Protein AF-A0AAI9VAZ1-F1 (afdb_monomer_lite)

Structure (mmCIF, N/CA/C/O backbone):
data_AF-A0AAI9VAZ1-F1
#
_entry.id   AF-A0AAI9VAZ1-F1
#
loop_
_atom_site.group_PDB
_atom_site.id
_atom_site.type_symbol
_atom_site.label_atom_id
_atom_site.label_alt_id
_atom_site.label_comp_id
_atom_site.label_asym_id
_atom_site.label_entity_id
_atom_site.label_seq_id
_atom_site.pdbx_PDB_ins_code
_atom_site.Cartn_x
_atom_site.Cartn_y
_atom_site.Cartn_z
_atom_site.occupancy
_atom_site.B_iso_or_equiv
_atom_site.auth_seq_id
_atom_site.auth_comp_id
_atom_site.auth_asym_id
_atom_site.auth_atom_id
_atom_site.pdbx_PDB_model_num
ATOM 1 N N . MET A 1 1 ? -7.631 20.452 -28.088 1.00 29.83 1 MET A N 1
ATOM 2 C CA . MET A 1 1 ? -8.205 21.167 -26.929 1.00 29.83 1 MET A CA 1
ATOM 3 C C . MET A 1 1 ? -7.207 21.024 -25.789 1.00 29.83 1 MET A C 1
ATOM 5 O O . MET A 1 1 ? -7.001 19.917 -25.316 1.00 29.83 1 MET A O 1
ATOM 9 N N . MET A 1 2 ? -6.474 22.091 -25.485 1.00 20.17 2 MET A N 1
ATOM 10 C CA . MET A 1 2 ? -5.343 22.120 -24.553 1.00 20.17 2 MET A CA 1
ATOM 11 C C . MET A 1 2 ? -5.849 22.719 -23.237 1.00 20.17 2 MET A C 1
ATOM 13 O O . MET A 1 2 ? -6.423 23.806 -23.269 1.00 20.17 2 MET A O 1
ATOM 17 N N . TYR A 1 3 ? -5.710 22.014 -22.112 1.00 28.12 3 TYR A N 1
ATOM 18 C CA . TYR A 1 3 ? -6.121 22.556 -20.816 1.00 28.12 3 TYR A CA 1
ATOM 19 C C . TYR A 1 3 ? -5.028 23.478 -20.275 1.00 28.12 3 TYR A C 1
ATOM 21 O O . TYR A 1 3 ? -3.887 23.066 -20.075 1.00 28.12 3 TYR A O 1
ATOM 29 N N . VAL A 1 4 ? -5.408 24.739 -20.086 1.00 32.09 4 VAL A N 1
ATOM 30 C CA . VAL A 1 4 ? -4.628 25.795 -19.442 1.00 32.09 4 VAL A CA 1
ATOM 31 C C . VAL A 1 4 ? -4.627 25.535 -17.935 1.00 32.09 4 VAL A C 1
ATOM 33 O O . VAL A 1 4 ? -5.690 25.426 -17.328 1.00 32.09 4 VAL A O 1
ATOM 36 N N . LEU A 1 5 ? -3.439 25.431 -17.337 1.00 37.50 5 LEU A N 1
ATOM 37 C CA . LEU A 1 5 ? -3.259 25.448 -15.887 1.00 37.50 5 LEU A CA 1
ATOM 38 C C . LEU A 1 5 ? -3.060 26.904 -15.451 1.00 37.50 5 LEU A C 1
ATOM 40 O O . LEU A 1 5 ? -2.064 27.526 -15.818 1.00 37.50 5 LEU A O 1
ATOM 44 N N . GLU A 1 6 ? -4.002 27.458 -14.687 1.00 34.88 6 GLU A N 1
ATOM 45 C CA . GLU A 1 6 ? -3.785 28.737 -14.005 1.00 34.88 6 GLU A CA 1
ATOM 46 C C . GLU A 1 6 ? -2.785 28.577 -12.840 1.00 34.88 6 GLU A C 1
ATOM 48 O O . GLU A 1 6 ? -2.770 27.541 -12.164 1.00 34.88 6 GLU A O 1
ATOM 53 N N . PRO A 1 7 ? -1.926 29.581 -12.580 1.00 52.41 7 PRO A N 1
ATOM 54 C CA . PRO A 1 7 ? -0.730 29.394 -11.774 1.00 52.41 7 PRO A CA 1
ATOM 55 C C . PRO A 1 7 ? -1.005 29.556 -10.273 1.00 52.41 7 PRO A C 1
ATOM 57 O O . PRO A 1 7 ? -1.247 30.652 -9.775 1.00 52.41 7 PRO A O 1
ATOM 60 N N . LYS A 1 8 ? -0.822 28.473 -9.512 1.00 41.41 8 LYS A N 1
ATOM 61 C CA . LYS A 1 8 ? -0.380 28.525 -8.103 1.00 41.41 8 LYS A CA 1
ATOM 62 C C . LYS A 1 8 ? 1.067 28.017 -8.041 1.00 41.41 8 LYS A C 1
ATOM 64 O O . LYS A 1 8 ? 1.357 26.916 -7.585 1.00 41.41 8 LYS A O 1
ATOM 69 N N . GLY A 1 9 ? 1.958 28.795 -8.657 1.00 50.06 9 GLY A N 1
ATOM 70 C CA . GLY A 1 9 ? 3.155 28.310 -9.354 1.00 50.06 9 GLY A CA 1
ATOM 71 C C . GLY A 1 9 ? 4.476 28.212 -8.585 1.00 50.06 9 GLY A C 1
ATOM 72 O O . GLY A 1 9 ? 5.500 28.513 -9.183 1.00 50.06 9 GLY A O 1
ATOM 73 N N . VAL A 1 10 ? 4.509 27.793 -7.314 1.00 48.16 10 VAL A N 1
ATOM 74 C CA . VAL A 1 10 ? 5.812 27.525 -6.645 1.00 48.16 10 VAL A CA 1
ATOM 75 C C . VAL A 1 10 ? 5.846 26.197 -5.883 1.00 48.16 10 VAL A C 1
ATOM 77 O O . VAL A 1 10 ? 6.851 25.489 -5.918 1.00 48.16 10 VAL A O 1
ATOM 80 N N . GLU A 1 11 ? 4.750 25.802 -5.232 1.00 49.47 11 GLU A N 1
ATOM 81 C CA . GLU A 1 11 ? 4.715 24.558 -4.446 1.00 49.47 11 GLU A CA 1
ATOM 82 C C . GLU A 1 11 ? 4.490 23.310 -5.319 1.00 49.47 11 GLU A C 1
ATOM 84 O O . GLU A 1 11 ? 5.171 22.294 -5.155 1.00 49.47 11 GLU A O 1
ATOM 89 N N . TYR A 1 12 ? 3.593 23.409 -6.308 1.00 52.88 12 TYR A N 1
ATOM 90 C CA . TYR A 1 12 ? 3.272 22.307 -7.224 1.00 52.88 12 TYR A CA 1
ATOM 91 C C . TYR A 1 12 ? 4.452 21.925 -8.122 1.00 52.88 12 TYR A C 1
ATOM 93 O O . TYR A 1 12 ? 4.713 20.739 -8.316 1.00 52.88 12 TYR A O 1
ATOM 101 N N . SER A 1 13 ? 5.232 22.908 -8.584 1.00 60.06 13 SER A N 1
ATOM 102 C CA . SER A 1 13 ? 6.402 22.656 -9.432 1.00 60.06 13 SER A CA 1
ATOM 103 C C . SER A 1 13 ? 7.477 21.836 -8.716 1.00 60.06 13 SER A C 1
ATOM 105 O O . SER A 1 13 ? 8.134 21.011 -9.342 1.00 60.06 13 SER A O 1
ATOM 107 N N . ASN A 1 14 ? 7.643 22.013 -7.401 1.00 68.69 14 ASN A N 1
ATOM 108 C CA . ASN A 1 14 ? 8.638 21.266 -6.629 1.00 68.69 14 ASN A CA 1
ATOM 109 C C . ASN A 1 14 ? 8.174 19.822 -6.360 1.00 68.69 14 ASN A C 1
ATOM 111 O O . ASN A 1 14 ? 8.954 18.880 -6.484 1.00 68.69 14 ASN A O 1
ATOM 115 N N . LEU A 1 15 ? 6.886 19.613 -6.058 1.00 71.88 15 LEU A N 1
ATOM 116 C CA . LEU A 1 15 ? 6.334 18.266 -5.880 1.00 71.88 15 LEU A CA 1
ATOM 117 C C . LEU A 1 15 ? 6.385 17.453 -7.181 1.00 71.88 15 LEU A C 1
ATOM 119 O O . LEU A 1 15 ? 6.823 16.304 -7.160 1.00 71.88 15 LEU A O 1
ATOM 123 N N . GLU A 1 16 ? 6.001 18.050 -8.309 1.00 75.44 16 GLU A N 1
ATOM 124 C CA . GLU A 1 16 ? 6.089 17.410 -9.624 1.00 75.44 16 GLU A CA 1
ATOM 125 C C . GLU A 1 16 ? 7.531 17.050 -9.979 1.00 75.44 16 GLU A C 1
ATOM 127 O O . GLU A 1 16 ? 7.797 15.915 -10.370 1.00 75.44 16 GLU A O 1
ATOM 132 N N . GLN A 1 17 ? 8.482 17.965 -9.763 1.00 80.88 17 GLN A N 1
ATOM 133 C CA . GLN A 1 17 ? 9.906 17.691 -9.970 1.00 80.88 17 GLN A CA 1
ATOM 134 C C . GLN A 1 17 ? 10.415 16.556 -9.075 1.00 80.88 17 GLN A C 1
ATOM 136 O O . GLN A 1 17 ? 11.189 15.714 -9.532 1.00 80.88 17 GLN A O 1
ATOM 141 N N . ARG A 1 18 ? 9.969 16.481 -7.814 1.00 82.81 18 ARG A N 1
ATOM 142 C CA . ARG A 1 18 ? 10.338 15.390 -6.897 1.00 82.81 18 ARG A CA 1
ATOM 143 C C . ARG A 1 18 ? 9.749 14.053 -7.332 1.00 82.81 18 ARG A C 1
ATOM 145 O O . ARG A 1 18 ? 10.482 13.068 -7.369 1.00 82.81 18 ARG A O 1
ATOM 152 N N . ILE A 1 19 ? 8.465 14.012 -7.690 1.00 83.56 19 ILE A N 1
ATOM 153 C CA . ILE A 1 19 ? 7.809 12.797 -8.198 1.00 83.56 19 ILE A CA 1
ATOM 154 C C . ILE A 1 19 ? 8.494 12.336 -9.483 1.00 83.56 19 ILE A C 1
ATOM 156 O O . ILE A 1 19 ? 8.850 11.165 -9.596 1.00 83.56 19 ILE A O 1
ATOM 160 N N . GLN A 1 20 ? 8.747 13.254 -10.419 1.00 84.12 20 GLN A N 1
ATOM 161 C CA . GLN A 1 20 ? 9.487 12.950 -11.638 1.00 84.12 20 GLN A CA 1
ATOM 162 C C . GLN A 1 20 ? 10.883 12.421 -11.321 1.00 84.12 20 GLN A C 1
ATOM 164 O O . GLN A 1 20 ? 11.270 11.412 -11.889 1.00 84.12 20 GLN A O 1
ATOM 169 N N . SER A 1 21 ? 11.623 13.038 -10.400 1.00 86.62 21 SER A N 1
ATOM 170 C CA . SER A 1 21 ? 12.965 12.580 -10.018 1.00 86.62 21 SER A CA 1
ATOM 171 C C . SER A 1 21 ? 12.957 11.152 -9.459 1.00 86.62 21 SER A C 1
ATOM 173 O O . SER A 1 21 ? 13.784 10.335 -9.857 1.00 86.62 21 SER A O 1
ATOM 175 N N . ILE A 1 22 ? 11.979 10.822 -8.606 1.00 86.62 22 ILE A N 1
ATOM 176 C CA . ILE A 1 22 ? 11.818 9.476 -8.036 1.00 86.62 22 ILE A CA 1
ATOM 177 C C . ILE A 1 22 ? 11.432 8.462 -9.115 1.00 86.62 22 ILE A C 1
ATOM 179 O O . ILE A 1 22 ? 11.986 7.369 -9.152 1.00 86.62 22 ILE A O 1
ATOM 183 N N . LEU A 1 23 ? 10.477 8.801 -9.984 1.00 88.62 23 LEU A N 1
ATOM 184 C CA . LEU A 1 23 ? 9.933 7.857 -10.960 1.00 88.62 23 LEU A CA 1
ATOM 185 C C . LEU A 1 23 ? 10.786 7.735 -12.224 1.00 88.62 23 LEU A C 1
ATOM 187 O O . LEU A 1 23 ? 10.723 6.709 -12.895 1.00 88.62 23 LEU A O 1
ATOM 191 N N . ARG A 1 24 ? 11.605 8.741 -12.548 1.00 89.62 24 ARG A N 1
ATOM 192 C CA . ARG A 1 24 ? 12.378 8.799 -13.794 1.00 89.62 24 ARG A CA 1
ATOM 193 C C . ARG A 1 24 ? 13.164 7.519 -14.080 1.00 89.62 24 ARG A C 1
ATOM 195 O O . ARG A 1 24 ? 13.008 7.046 -15.198 1.00 89.62 24 ARG A O 1
ATOM 202 N N . PRO A 1 25 ? 13.928 6.916 -13.146 1.00 88.56 25 PRO A N 1
ATOM 203 C CA . PRO A 1 25 ? 14.665 5.679 -13.424 1.00 88.56 25 PRO A CA 1
ATOM 204 C C . PRO A 1 25 ? 13.773 4.537 -13.932 1.00 88.56 25 PRO A C 1
ATOM 206 O O . PRO A 1 25 ? 14.166 3.805 -14.834 1.00 88.56 25 PRO A O 1
ATOM 209 N N . TYR A 1 26 ? 12.550 4.442 -13.408 1.00 89.50 26 TYR A N 1
ATOM 210 C CA . TYR A 1 26 ? 11.564 3.428 -13.778 1.00 89.50 26 TYR A CA 1
ATOM 211 C C . TYR A 1 26 ? 10.842 3.762 -15.094 1.00 89.50 26 TYR A C 1
ATOM 213 O O . TYR A 1 26 ? 10.324 2.880 -15.765 1.00 89.50 26 TYR A O 1
ATOM 221 N N . LEU A 1 27 ? 10.776 5.033 -15.493 1.00 87.44 27 LEU A N 1
ATOM 222 C CA . LEU A 1 27 ? 10.074 5.460 -16.711 1.00 87.44 27 LEU A CA 1
ATOM 223 C C . LEU A 1 27 ? 10.961 5.445 -17.968 1.00 87.44 27 LEU A C 1
ATOM 225 O O . LEU A 1 27 ? 10.473 5.712 -19.062 1.00 87.44 27 LEU A O 1
ATOM 229 N N . LEU A 1 28 ? 12.255 5.131 -17.835 1.00 86.12 28 LEU A N 1
ATOM 230 C CA . LEU A 1 28 ? 13.192 5.026 -18.966 1.00 86.12 28 LEU A CA 1
ATOM 231 C C . LEU A 1 28 ? 13.010 3.749 -19.802 1.00 86.12 28 LEU A C 1
ATOM 233 O O . LEU A 1 28 ? 13.704 3.559 -20.798 1.00 86.12 28 LEU A O 1
ATOM 237 N N . HIS A 1 29 ? 12.098 2.869 -19.405 1.00 84.50 29 HIS A N 1
ATOM 238 C CA . HIS A 1 29 ? 11.811 1.610 -20.078 1.00 84.50 29 HIS A CA 1
ATOM 239 C C . HIS A 1 29 ? 10.321 1.259 -19.928 1.00 84.50 29 HIS A C 1
ATOM 241 O O . HIS A 1 29 ? 9.614 1.927 -19.168 1.00 84.50 29 HIS A O 1
ATOM 247 N N . PRO A 1 30 ? 9.813 0.230 -20.638 1.00 89.50 30 PRO A N 1
ATOM 248 C CA . PRO A 1 30 ? 8.403 -0.134 -20.559 1.00 89.50 30 PRO A CA 1
ATOM 249 C C . PRO A 1 30 ? 7.998 -0.452 -19.118 1.00 89.50 30 PRO A C 1
ATOM 251 O O . PRO A 1 30 ? 8.579 -1.339 -18.498 1.00 89.50 30 PRO A O 1
ATOM 254 N N . ASN A 1 31 ? 7.027 0.297 -18.601 1.00 91.12 31 ASN A N 1
ATOM 255 C CA . ASN A 1 31 ? 6.398 0.185 -17.286 1.00 91.12 31 ASN A CA 1
ATOM 256 C C . ASN A 1 31 ? 4.985 0.805 -17.382 1.00 91.12 31 ASN A C 1
ATOM 258 O O . ASN A 1 31 ? 4.757 1.635 -18.267 1.00 91.12 31 ASN A O 1
ATOM 262 N N . PRO A 1 32 ? 4.043 0.467 -16.481 1.00 91.88 32 PRO A N 1
ATOM 263 C CA . PRO A 1 32 ? 4.164 -0.480 -15.367 1.00 91.88 32 PRO A CA 1
ATOM 264 C C . PRO A 1 32 ? 4.132 -1.947 -15.827 1.00 91.88 32 PRO A C 1
ATOM 266 O O . PRO A 1 32 ? 3.535 -2.263 -16.852 1.00 91.88 32 PRO A O 1
ATOM 269 N N . GLN A 1 33 ? 4.733 -2.851 -15.047 1.00 90.25 33 GLN A N 1
ATOM 270 C CA . GLN A 1 33 ? 4.695 -4.301 -15.322 1.00 90.25 33 GLN A CA 1
ATOM 271 C C . GLN A 1 33 ? 3.351 -4.930 -14.949 1.00 90.25 33 GLN A C 1
ATOM 273 O O . GLN A 1 33 ? 2.911 -5.915 -15.538 1.00 90.25 33 GLN A O 1
ATOM 278 N N . VAL A 1 34 ? 2.704 -4.377 -13.925 1.00 90.50 34 VAL A N 1
ATOM 279 C CA . VAL A 1 34 ? 1.434 -4.869 -13.399 1.00 90.50 34 VAL A CA 1
ATOM 280 C C . VAL A 1 34 ? 0.576 -3.698 -12.946 1.00 90.50 34 VAL A C 1
ATOM 282 O O . VAL A 1 34 ? 1.074 -2.728 -12.373 1.00 90.50 34 VAL A O 1
ATOM 285 N N . CYS A 1 35 ? -0.726 -3.809 -13.183 1.00 94.56 35 CYS A N 1
ATOM 286 C CA . CYS A 1 35 ? -1.740 -2.900 -12.672 1.00 94.56 35 CYS A CA 1
ATOM 287 C C . CYS A 1 35 ? -2.852 -3.731 -12.031 1.00 94.56 35 CYS A C 1
ATOM 289 O O . CYS A 1 35 ? -3.385 -4.642 -12.668 1.00 94.56 35 CYS A O 1
ATOM 291 N N . ARG A 1 36 ? -3.172 -3.455 -10.763 1.00 95.75 36 ARG A N 1
ATOM 292 C CA . ARG A 1 36 ? -4.271 -4.110 -10.037 1.00 95.75 36 ARG A CA 1
ATOM 293 C C . ARG A 1 36 ? -4.954 -3.133 -9.099 1.00 95.75 36 ARG A C 1
ATOM 295 O O . ARG A 1 36 ? -4.301 -2.268 -8.522 1.00 95.75 36 ARG A O 1
ATOM 302 N N . SER A 1 37 ? -6.253 -3.318 -8.903 1.00 96.25 37 SER A N 1
ATOM 303 C CA . SER A 1 37 ? -7.025 -2.547 -7.932 1.00 96.25 37 SER A CA 1
ATOM 304 C C . SER A 1 37 ? -7.324 -3.381 -6.691 1.00 96.25 37 SER A C 1
ATOM 306 O O . SER A 1 37 ? -7.600 -4.576 -6.789 1.00 96.25 37 SER A O 1
ATOM 308 N N . PHE A 1 38 ? -7.281 -2.737 -5.530 1.00 96.56 38 PHE A N 1
ATOM 309 C CA . PHE A 1 38 ? -7.551 -3.338 -4.229 1.00 96.56 38 PHE A CA 1
ATOM 310 C C . PHE A 1 38 ? -8.589 -2.493 -3.495 1.00 96.56 38 PHE A C 1
ATOM 312 O O . PHE A 1 38 ? -8.434 -1.274 -3.387 1.00 96.56 38 PHE A O 1
ATOM 319 N N . GLY A 1 39 ? -9.653 -3.139 -3.025 1.00 96.69 39 GLY A N 1
ATOM 320 C CA . GLY A 1 39 ? -10.673 -2.519 -2.183 1.00 96.69 39 GLY A CA 1
ATOM 321 C C . GLY A 1 39 ? -10.314 -2.583 -0.702 1.00 96.69 39 GLY A C 1
ATOM 322 O O . GLY A 1 39 ? -9.315 -3.190 -0.315 1.00 96.69 39 GLY A O 1
ATOM 323 N N . SER A 1 40 ? -11.148 -1.958 0.123 1.00 96.50 40 SER A N 1
ATOM 324 C CA . SER A 1 40 ? -11.056 -2.064 1.575 1.00 96.50 40 SER A CA 1
ATOM 325 C C . SER A 1 40 ? -11.272 -3.489 2.058 1.00 96.50 40 SER A C 1
ATOM 327 O O . SER A 1 40 ? -12.246 -4.131 1.666 1.00 96.50 40 SER A O 1
ATOM 329 N N . ASP A 1 41 ? -10.409 -3.915 2.969 1.00 96.19 41 ASP A N 1
ATOM 330 C CA . ASP A 1 41 ? -10.524 -5.172 3.699 1.00 96.19 41 ASP A CA 1
ATOM 331 C C . ASP A 1 41 ? -10.089 -4.907 5.151 1.00 96.19 41 ASP A C 1
ATOM 333 O O . ASP A 1 41 ? -8.913 -5.050 5.503 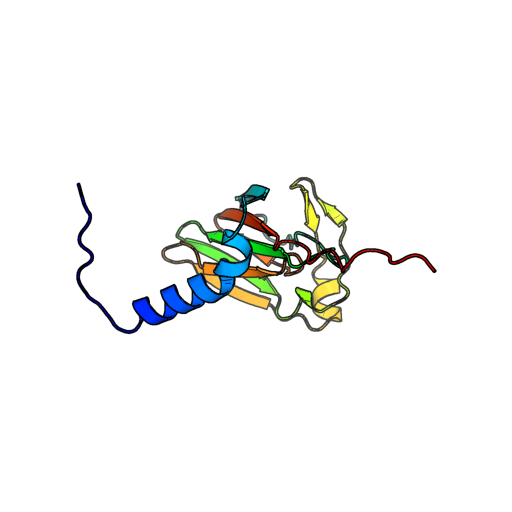1.00 96.19 41 ASP A O 1
ATOM 337 N N . PRO A 1 42 ? -10.993 -4.334 5.971 1.00 95.06 42 PRO A N 1
ATOM 338 C CA . PRO A 1 42 ? -10.644 -3.852 7.299 1.00 95.06 42 PRO A CA 1
ATOM 339 C C . PRO A 1 42 ? -10.113 -4.977 8.188 1.00 95.06 42 PRO A C 1
ATOM 341 O O . PRO A 1 42 ? -10.618 -6.091 8.169 1.00 95.06 42 PRO A O 1
ATOM 344 N N . SER A 1 43 ? -9.126 -4.651 9.019 1.00 95.12 43 SER A N 1
ATOM 345 C CA . SER A 1 43 ? -8.376 -5.570 9.885 1.00 95.12 43 SER A CA 1
ATOM 346 C C . SER A 1 43 ? -7.389 -6.497 9.173 1.00 95.12 43 SER A C 1
ATOM 348 O O . SER A 1 43 ? -6.619 -7.166 9.866 1.00 95.12 43 SER A O 1
ATOM 350 N N . HIS A 1 44 ? -7.318 -6.461 7.841 1.00 97.75 44 HIS A N 1
ATOM 351 C CA . HIS A 1 44 ? -6.325 -7.195 7.065 1.00 97.75 44 HIS A CA 1
ATOM 352 C C . HIS A 1 44 ? -5.223 -6.259 6.548 1.00 97.75 44 HIS A C 1
ATOM 354 O O . HIS A 1 44 ? -5.471 -5.222 5.930 1.00 97.75 44 HIS A O 1
ATOM 360 N N . ILE A 1 45 ? -3.971 -6.618 6.836 1.00 98.38 45 ILE A N 1
ATOM 361 C CA . ILE A 1 45 ? -2.791 -5.814 6.502 1.00 98.38 45 ILE A CA 1
ATOM 362 C C . ILE A 1 45 ? -2.006 -6.560 5.436 1.00 98.38 45 ILE A C 1
ATOM 364 O O . ILE A 1 45 ? -1.696 -7.733 5.616 1.00 98.38 45 ILE A O 1
ATOM 368 N N . PHE A 1 46 ? -1.634 -5.886 4.355 1.00 98.12 46 PHE A N 1
ATOM 369 C CA . PHE A 1 46 ? -1.015 -6.518 3.196 1.00 98.12 46 PHE A CA 1
ATOM 370 C C . PHE A 1 46 ? 0.323 -5.888 2.817 1.00 98.12 46 PHE A C 1
ATOM 372 O O . PHE A 1 46 ? 0.585 -4.721 3.100 1.00 98.12 46 PHE A O 1
ATOM 379 N N . ALA A 1 47 ? 1.157 -6.662 2.126 1.00 97.12 47 ALA A N 1
ATOM 380 C CA . ALA A 1 47 ? 2.345 -6.206 1.411 1.00 97.12 47 ALA A CA 1
ATOM 381 C C . ALA A 1 47 ? 2.478 -6.960 0.074 1.00 97.12 47 ALA A C 1
ATOM 383 O O . ALA A 1 47 ? 2.024 -8.098 -0.053 1.00 97.12 47 ALA A O 1
ATOM 384 N N . PHE A 1 48 ? 3.135 -6.362 -0.924 1.00 94.94 48 PHE A N 1
ATOM 385 C CA . PHE A 1 48 ? 3.353 -7.018 -2.225 1.00 94.94 48 PHE A CA 1
ATOM 386 C C . PHE A 1 48 ? 4.483 -8.052 -2.187 1.00 94.94 48 PHE A C 1
ATOM 388 O O . PHE A 1 48 ? 4.503 -8.987 -2.981 1.00 94.94 48 PHE A O 1
ATOM 395 N N . SER A 1 49 ? 5.443 -7.887 -1.277 1.00 93.31 49 SER A N 1
ATOM 396 C CA . SER A 1 49 ? 6.512 -8.850 -1.015 1.00 93.31 49 SER A CA 1
ATOM 397 C C . SER A 1 49 ? 6.977 -8.735 0.435 1.00 93.31 49 SER A C 1
ATOM 399 O O . SER A 1 49 ? 6.869 -7.674 1.040 1.00 93.31 49 SER A O 1
ATOM 401 N N . LEU A 1 50 ? 7.532 -9.808 0.992 1.00 92.00 50 LEU A N 1
ATOM 402 C CA . LEU A 1 50 ? 8.212 -9.801 2.296 1.00 92.00 50 LEU A CA 1
ATOM 403 C C . LEU A 1 50 ? 9.674 -10.264 2.191 1.00 92.00 50 LEU A C 1
ATOM 405 O O . LEU A 1 50 ? 10.468 -10.030 3.100 1.00 92.00 50 LEU A O 1
ATOM 409 N N . GLY A 1 51 ? 10.038 -10.897 1.072 1.00 84.88 51 GLY A N 1
ATOM 410 C CA . GLY A 1 51 ? 11.394 -11.357 0.793 1.00 84.88 51 GLY A CA 1
ATOM 411 C C . GLY A 1 51 ? 12.272 -10.265 0.173 1.00 84.88 51 GLY A C 1
ATOM 412 O O . GLY A 1 51 ? 11.765 -9.217 -0.240 1.00 84.88 51 GLY A O 1
ATOM 413 N N . PRO A 1 52 ? 13.594 -10.490 0.087 1.00 75.31 52 PRO A N 1
ATOM 414 C CA . PRO A 1 52 ? 14.473 -9.623 -0.689 1.00 75.31 52 PRO A CA 1
ATOM 415 C C . PRO A 1 52 ? 13.975 -9.552 -2.139 1.00 75.31 52 PRO A C 1
ATOM 417 O O . PRO A 1 52 ? 13.699 -10.574 -2.764 1.00 75.31 52 PRO A O 1
ATOM 420 N N . THR A 1 53 ? 13.817 -8.340 -2.666 1.00 67.31 53 THR A N 1
ATOM 421 C CA . THR A 1 53 ? 13.420 -8.135 -4.060 1.00 67.31 53 THR A CA 1
ATOM 422 C C . THR A 1 53 ? 14.659 -8.182 -4.947 1.00 67.31 53 THR A C 1
ATOM 424 O O . THR A 1 53 ? 15.640 -7.488 -4.686 1.00 67.31 53 THR A O 1
ATOM 427 N N . HIS A 1 54 ? 14.623 -8.998 -6.001 1.00 63.97 54 HIS A N 1
ATOM 428 C CA . HIS A 1 54 ? 15.625 -8.941 -7.061 1.00 63.97 54 HIS A CA 1
ATOM 429 C C . HIS A 1 54 ? 15.349 -7.686 -7.899 1.00 63.97 54 HIS A C 1
ATOM 431 O O . HIS A 1 54 ? 14.371 -7.637 -8.650 1.00 63.97 54 HIS A O 1
ATOM 437 N N . GLY A 1 55 ? 16.178 -6.662 -7.706 1.00 70.38 55 GLY A N 1
ATOM 438 C CA . GLY A 1 55 ? 16.037 -5.360 -8.350 1.00 70.38 55 GLY A CA 1
ATOM 439 C C . GLY A 1 55 ? 15.291 -4.329 -7.504 1.00 70.38 55 GLY A C 1
ATOM 440 O O . GLY A 1 55 ? 14.683 -4.635 -6.472 1.00 70.38 55 GLY A O 1
ATOM 441 N N . ASP A 1 56 ? 15.378 -3.084 -7.957 1.00 84.25 56 ASP A N 1
ATOM 442 C CA . ASP A 1 56 ? 14.714 -1.947 -7.338 1.00 84.25 56 ASP A CA 1
ATOM 443 C C . ASP A 1 56 ? 13.278 -1.844 -7.871 1.00 84.25 56 ASP A C 1
ATOM 445 O O . ASP A 1 56 ? 13.066 -1.754 -9.081 1.00 84.25 56 ASP A O 1
ATOM 449 N N . ARG A 1 57 ? 12.287 -1.945 -6.978 1.00 89.56 57 ARG A N 1
ATOM 450 C CA . ARG A 1 57 ? 10.860 -2.007 -7.331 1.00 89.56 57 ARG A CA 1
ATOM 451 C C . ARG A 1 57 ? 10.032 -1.110 -6.427 1.00 89.56 57 ARG A C 1
ATOM 453 O O . ARG A 1 57 ? 10.119 -1.198 -5.195 1.00 89.56 57 ARG A O 1
ATOM 460 N N . VAL A 1 58 ? 9.144 -0.336 -7.036 1.00 92.31 58 VAL A N 1
ATOM 461 C CA . VAL A 1 58 ? 8.221 0.563 -6.340 1.00 92.31 58 VAL A CA 1
ATOM 462 C C . VAL A 1 58 ? 6.790 0.320 -6.786 1.00 92.31 58 VAL A C 1
ATOM 464 O O . VAL A 1 58 ? 6.526 -0.086 -7.914 1.00 92.31 58 VAL A O 1
ATOM 467 N N . VAL A 1 59 ? 5.855 0.578 -5.883 1.00 93.75 59 VAL A N 1
ATOM 468 C CA . VAL A 1 59 ? 4.428 0.593 -6.173 1.00 93.75 59 VAL A CA 1
ATOM 469 C C . VAL A 1 59 ? 3.951 2.029 -6.113 1.00 93.75 59 VAL A C 1
ATOM 471 O O . VAL A 1 59 ? 4.127 2.709 -5.101 1.00 93.75 59 VAL A O 1
ATOM 474 N N . VAL A 1 60 ? 3.326 2.485 -7.191 1.00 93.94 60 VAL A N 1
ATOM 475 C CA . VAL A 1 60 ? 2.595 3.750 -7.202 1.00 93.94 60 VAL A CA 1
ATOM 476 C C . VAL A 1 60 ? 1.139 3.449 -6.890 1.00 93.94 60 VAL A C 1
ATOM 478 O O . VAL A 1 60 ? 0.493 2.693 -7.613 1.00 93.94 60 VAL A O 1
ATOM 481 N N . HIS A 1 61 ? 0.620 4.041 -5.818 1.00 94.31 61 HIS A N 1
ATOM 482 C CA . HIS A 1 61 ? -0.787 3.930 -5.452 1.00 94.31 61 HIS A CA 1
ATOM 483 C C . HIS A 1 61 ? -1.574 5.165 -5.890 1.00 94.31 61 HIS A C 1
ATOM 485 O O . HIS A 1 61 ? -1.262 6.294 -5.505 1.00 94.31 61 HIS A O 1
ATOM 491 N N . MET A 1 62 ? -2.650 4.927 -6.635 1.00 94.12 62 MET A N 1
ATOM 492 C CA . MET A 1 62 ? -3.708 5.895 -6.905 1.00 94.12 62 MET A CA 1
ATOM 493 C C . MET A 1 62 ? -4.906 5.587 -6.017 1.00 94.12 62 MET A C 1
ATOM 495 O O . MET A 1 62 ? -5.532 4.541 -6.176 1.00 94.12 62 MET A O 1
ATOM 499 N N . TRP A 1 63 ? -5.230 6.469 -5.080 1.00 94.19 63 TRP A N 1
ATOM 500 C CA . TRP A 1 63 ? -6.329 6.269 -4.137 1.00 94.19 63 TRP A CA 1
ATOM 501 C C . TRP A 1 63 ? -7.614 6.921 -4.630 1.00 94.19 63 TRP A C 1
ATOM 503 O O . TRP A 1 63 ? -7.594 8.033 -5.164 1.00 94.19 63 TRP A O 1
ATOM 513 N N . GLY A 1 64 ? -8.741 6.244 -4.414 1.00 94.69 64 GLY A N 1
ATOM 514 C CA . GLY A 1 64 ? -10.055 6.852 -4.591 1.00 94.69 64 GLY A CA 1
ATOM 515 C C . GLY A 1 64 ? -10.286 7.971 -3.571 1.00 94.69 64 GLY A C 1
ATOM 516 O O . GLY A 1 64 ? -9.775 7.909 -2.448 1.00 94.69 64 GLY A O 1
ATOM 517 N N . ALA A 1 65 ? -11.065 8.986 -3.944 1.00 94.88 65 ALA A N 1
ATOM 518 C CA . ALA A 1 65 ? -11.464 10.044 -3.020 1.00 94.88 65 ALA A CA 1
ATOM 519 C C . ALA A 1 65 ? -12.225 9.475 -1.810 1.00 94.88 65 ALA A C 1
ATOM 521 O O . ALA A 1 65 ? -13.009 8.537 -1.945 1.00 94.88 65 ALA A O 1
ATOM 522 N N . GLY A 1 66 ? -11.957 10.021 -0.624 1.00 94.19 66 GLY A N 1
ATOM 523 C CA . GLY A 1 66 ? -12.535 9.558 0.639 1.00 94.19 66 GLY A CA 1
ATOM 524 C C . GLY A 1 66 ? -11.923 8.271 1.208 1.00 94.19 66 GLY A C 1
ATOM 525 O O . GLY A 1 66 ? -12.336 7.848 2.289 1.00 94.19 66 GLY A O 1
ATOM 526 N N . SER A 1 67 ? -10.939 7.658 0.539 1.00 96.06 67 SER A N 1
ATOM 527 C CA . SER A 1 67 ? -10.281 6.449 1.055 1.00 96.06 67 SER A CA 1
ATOM 528 C C . SER A 1 67 ? -9.533 6.732 2.358 1.00 96.06 67 SER A C 1
ATOM 530 O O . SER A 1 67 ? -8.930 7.796 2.517 1.00 96.06 67 SER A O 1
ATOM 532 N N . ARG A 1 68 ? -9.518 5.755 3.264 1.00 96.31 68 ARG A N 1
ATOM 533 C CA . ARG A 1 68 ? -8.721 5.786 4.493 1.00 96.31 68 ARG A CA 1
ATOM 534 C C . ARG A 1 68 ? -7.778 4.597 4.516 1.00 96.31 68 ARG A C 1
ATOM 536 O O . ARG A 1 68 ? -8.204 3.455 4.338 1.00 96.31 68 ARG A O 1
ATOM 543 N N . VAL A 1 69 ? -6.500 4.867 4.735 1.00 95.56 69 VAL A N 1
ATOM 544 C CA . VAL A 1 69 ? -5.429 3.871 4.674 1.00 95.56 69 VAL A CA 1
ATOM 545 C C . VAL A 1 69 ? -4.538 3.993 5.900 1.00 95.56 69 VAL A C 1
ATOM 547 O O . VAL A 1 69 ? -4.283 5.091 6.384 1.00 95.56 69 VAL A O 1
ATOM 550 N N . VAL A 1 70 ? -4.050 2.860 6.395 1.00 97.19 70 VAL A N 1
ATOM 551 C CA . VAL A 1 70 ? -3.007 2.813 7.418 1.00 97.19 70 VAL A CA 1
ATOM 552 C C . VAL A 1 70 ? -1.735 2.278 6.784 1.00 97.19 70 VAL A C 1
ATOM 554 O O . VAL A 1 70 ? -1.720 1.168 6.257 1.00 97.19 70 VAL A O 1
ATOM 557 N N . PHE A 1 71 ? -0.660 3.053 6.850 1.00 96.50 71 PHE A N 1
ATOM 558 C CA . PHE A 1 71 ? 0.681 2.612 6.476 1.00 96.50 71 PHE A CA 1
ATOM 559 C C . PHE A 1 71 ? 1.462 2.206 7.718 1.00 96.50 71 PHE A C 1
ATOM 561 O O . PHE A 1 71 ? 1.313 2.819 8.769 1.00 96.50 71 PHE A O 1
ATOM 568 N N . TYR A 1 72 ? 2.330 1.205 7.610 1.00 96.94 72 TYR A N 1
ATOM 569 C CA . TYR A 1 72 ? 3.155 0.779 8.739 1.00 96.94 72 TYR A CA 1
ATOM 570 C C . TYR A 1 72 ? 4.595 1.253 8.561 1.00 96.94 72 TYR A C 1
ATOM 572 O O . TYR A 1 72 ? 5.355 0.737 7.732 1.00 96.94 72 TYR A O 1
ATOM 580 N N . GLY A 1 73 ? 4.985 2.238 9.369 1.00 94.81 73 GLY A N 1
ATOM 581 C CA . GLY A 1 73 ? 6.288 2.887 9.335 1.00 94.81 73 GLY A CA 1
ATOM 582 C C . GLY A 1 73 ? 7.441 1.885 9.385 1.00 94.81 73 GLY A C 1
ATOM 583 O O . GLY A 1 73 ? 7.447 0.931 10.162 1.00 94.81 73 GLY A O 1
ATOM 584 N N . SER A 1 74 ? 8.440 2.090 8.523 1.00 93.94 74 SER A N 1
ATOM 585 C CA . SER A 1 74 ? 9.633 1.236 8.407 1.00 93.94 74 SER A CA 1
ATOM 586 C C . SER A 1 74 ? 9.387 -0.256 8.113 1.00 93.94 74 SER A C 1
ATOM 588 O O . SER A 1 74 ? 10.362 -1.000 8.059 1.00 93.94 74 SER A O 1
ATOM 590 N N . SER A 1 75 ? 8.149 -0.700 7.856 1.00 95.56 75 SER A N 1
ATOM 591 C CA . SER A 1 75 ? 7.791 -2.107 7.570 1.00 95.56 75 SER A CA 1
ATOM 592 C C . SER A 1 75 ? 8.655 -2.744 6.481 1.00 95.56 75 SER A C 1
ATOM 594 O O . SER A 1 75 ? 9.205 -3.823 6.672 1.00 95.56 75 SER A O 1
ATOM 596 N N . HIS A 1 76 ? 8.897 -2.008 5.397 1.00 93.31 76 HIS A N 1
ATOM 597 C CA . HIS A 1 76 ? 9.762 -2.421 4.290 1.00 93.31 76 HIS A CA 1
ATOM 598 C C . HIS A 1 76 ? 11.221 -2.737 4.671 1.00 93.31 76 HIS A C 1
ATOM 600 O O . HIS A 1 76 ? 11.931 -3.336 3.870 1.00 93.31 76 HIS A O 1
ATOM 606 N N . LYS A 1 77 ? 11.699 -2.326 5.853 1.00 93.38 77 LYS A N 1
ATOM 607 C CA . LYS A 1 77 ? 13.064 -2.599 6.346 1.00 93.38 77 LYS A CA 1
ATOM 608 C C . LYS A 1 77 ? 13.116 -3.765 7.333 1.00 93.38 77 LYS A C 1
ATOM 610 O O . LYS A 1 77 ? 14.200 -4.120 7.789 1.00 93.38 77 LYS A O 1
ATOM 615 N N . LYS A 1 78 ? 11.965 -4.311 7.725 1.00 94.44 78 LYS A N 1
ATOM 616 C CA . LYS A 1 78 ? 11.855 -5.293 8.805 1.00 94.44 78 LYS A CA 1
ATOM 617 C C . LYS A 1 78 ? 11.632 -6.702 8.247 1.00 94.44 78 LYS A C 1
ATOM 619 O O . LYS A 1 78 ? 11.006 -6.849 7.198 1.00 94.44 78 LYS A O 1
ATOM 624 N N . PRO A 1 79 ? 12.108 -7.747 8.944 1.00 92.19 79 PRO A N 1
ATOM 625 C CA . PRO A 1 79 ? 11.860 -9.139 8.577 1.00 92.19 79 PRO A CA 1
ATOM 626 C C . PRO A 1 79 ? 10.441 -9.552 8.999 1.00 92.19 79 PRO A C 1
ATOM 628 O O . PRO A 1 79 ? 10.228 -10.232 10.006 1.00 92.19 79 PRO A O 1
ATOM 631 N N . LEU A 1 80 ? 9.451 -9.078 8.249 1.00 94.69 80 LEU A N 1
ATOM 632 C CA . LEU A 1 80 ? 8.043 -9.381 8.480 1.00 94.69 80 LEU A CA 1
ATOM 633 C C . LEU A 1 80 ? 7.692 -10.786 7.976 1.00 94.69 80 LEU A C 1
ATOM 635 O O . LEU A 1 80 ? 8.283 -11.292 7.023 1.00 94.69 80 LEU A O 1
ATOM 639 N N . LYS A 1 81 ? 6.714 -11.417 8.630 1.00 93.12 81 LYS A N 1
ATOM 640 C CA . LYS A 1 81 ? 6.142 -12.701 8.207 1.00 93.12 81 LYS A CA 1
ATOM 641 C C . LYS A 1 81 ? 4.727 -12.480 7.705 1.00 93.12 81 LYS A C 1
ATOM 643 O O . LYS A 1 81 ? 4.013 -11.643 8.249 1.00 93.12 81 LYS A O 1
ATOM 648 N N . GLY A 1 82 ? 4.326 -13.272 6.724 1.00 94.81 82 GLY A N 1
ATOM 649 C CA . GLY A 1 82 ? 2.984 -13.224 6.178 1.00 94.81 82 GLY A CA 1
ATOM 650 C C . GLY A 1 82 ? 2.671 -14.445 5.336 1.00 94.81 82 GLY A C 1
ATOM 651 O O . GLY A 1 82 ? 3.547 -15.276 5.082 1.00 94.81 82 GLY A O 1
ATOM 652 N N . VAL A 1 83 ? 1.411 -14.549 4.942 1.00 96.19 83 VAL A N 1
ATOM 653 C CA . VAL A 1 83 ? 0.859 -15.664 4.168 1.00 96.19 83 VAL A CA 1
ATOM 654 C C . VAL A 1 83 ? 0.220 -15.133 2.894 1.00 96.19 83 VAL A C 1
ATOM 656 O O . VAL A 1 83 ? -0.259 -14.004 2.868 1.00 96.19 83 VAL A O 1
ATOM 659 N N . LEU A 1 84 ? 0.239 -15.917 1.818 1.00 97.44 84 LEU A N 1
ATOM 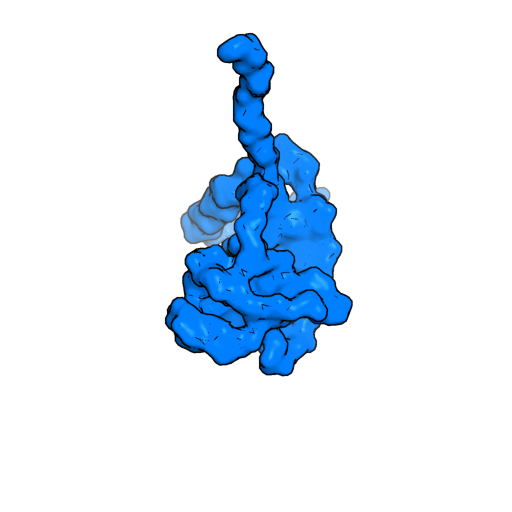660 C CA . LEU A 1 84 ? -0.405 -15.517 0.568 1.00 97.44 84 LEU A CA 1
ATOM 661 C C . LEU A 1 84 ? -1.926 -15.481 0.755 1.00 97.44 84 LEU A C 1
ATOM 663 O O . LEU A 1 84 ? -2.521 -16.481 1.154 1.00 97.44 84 LEU A O 1
ATOM 667 N N . ALA A 1 85 ? -2.536 -14.342 0.444 1.00 95.94 85 ALA A N 1
ATOM 668 C CA . ALA A 1 85 ? -3.974 -14.124 0.509 1.00 95.94 85 ALA A CA 1
ATOM 669 C C . ALA A 1 85 ? -4.635 -14.255 -0.873 1.00 95.94 85 ALA A C 1
ATOM 671 O O . ALA A 1 85 ? -3.978 -14.217 -1.917 1.00 95.94 85 ALA A O 1
ATOM 672 N N . ALA A 1 86 ? -5.966 -14.367 -0.890 1.00 93.38 86 ALA A N 1
ATOM 673 C CA . ALA A 1 86 ? -6.752 -14.544 -2.116 1.00 93.38 86 ALA A CA 1
ATOM 674 C C . ALA A 1 86 ? -6.651 -13.359 -3.097 1.00 93.38 86 ALA A C 1
ATOM 676 O O . ALA A 1 86 ? -6.821 -13.532 -4.302 1.00 93.38 86 ALA A O 1
ATOM 677 N N . ASN A 1 87 ? -6.323 -12.160 -2.604 1.00 92.06 87 ASN A N 1
ATOM 678 C CA . ASN A 1 87 ? -6.081 -10.971 -3.429 1.00 92.06 87 ASN A CA 1
ATOM 679 C C . ASN A 1 87 ? -4.703 -10.985 -4.132 1.00 92.06 87 ASN A C 1
ATOM 681 O O . ASN A 1 87 ? -4.390 -10.078 -4.907 1.00 92.06 87 ASN A O 1
ATOM 685 N N . GLY A 1 88 ? -3.883 -12.014 -3.888 1.00 93.00 88 GLY A N 1
ATOM 686 C CA . GLY A 1 88 ? -2.541 -12.169 -4.446 1.00 93.00 88 GLY A CA 1
ATOM 687 C C . GLY A 1 88 ? -1.454 -11.379 -3.714 1.00 93.00 88 GLY A C 1
ATOM 688 O O . GLY A 1 88 ? -0.319 -11.354 -4.187 1.00 93.00 88 GLY A O 1
ATOM 689 N N . LEU A 1 89 ? -1.778 -10.736 -2.588 1.00 96.38 89 LEU A N 1
ATOM 690 C CA . LEU A 1 89 ? -0.820 -10.078 -1.699 1.00 96.38 89 LEU A CA 1
ATOM 691 C C . LEU A 1 89 ? -0.427 -10.996 -0.538 1.00 96.38 89 LEU A C 1
ATOM 693 O O . LEU A 1 89 ? -1.040 -12.036 -0.303 1.00 96.38 89 LEU A O 1
ATOM 697 N N . LEU A 1 90 ? 0.601 -10.596 0.208 1.00 97.62 90 LEU A N 1
ATOM 698 C CA . LEU A 1 90 ? 0.988 -11.248 1.453 1.00 97.62 90 LEU A CA 1
ATOM 699 C C . LEU A 1 90 ? 0.296 -10.553 2.620 1.00 97.62 90 LEU A C 1
ATOM 701 O O . LEU A 1 90 ? 0.561 -9.383 2.888 1.00 97.62 90 LEU A O 1
ATOM 705 N N . GLU A 1 91 ? -0.565 -11.278 3.320 1.00 98.25 91 GLU A N 1
ATOM 706 C CA . GLU A 1 91 ? -1.194 -10.814 4.548 1.00 98.25 91 GLU A CA 1
ATOM 707 C C . GLU A 1 91 ? -0.205 -10.897 5.714 1.00 98.25 91 GLU A C 1
ATOM 709 O O . GLU A 1 91 ? 0.386 -11.946 5.983 1.00 98.25 91 GLU A O 1
ATOM 714 N N . VAL A 1 92 ? -0.015 -9.776 6.405 1.00 98.06 92 VAL A N 1
ATOM 715 C CA . VAL A 1 92 ? 0.934 -9.591 7.499 1.00 98.06 92 VAL A CA 1
ATOM 716 C C . VAL A 1 92 ? 0.165 -9.483 8.816 1.00 98.06 92 VAL A C 1
ATOM 718 O O . VAL A 1 92 ? -0.542 -8.501 9.036 1.00 98.06 92 VAL A O 1
ATOM 721 N N . PRO A 1 93 ? 0.336 -10.421 9.761 1.00 97.06 93 PRO A N 1
ATOM 722 C CA . PRO A 1 93 ? -0.318 -10.316 11.058 1.00 97.06 93 PRO A CA 1
ATOM 723 C C . PRO A 1 93 ? 0.132 -9.061 11.817 1.00 97.06 93 PRO A C 1
ATOM 725 O O . PRO A 1 93 ? 1.334 -8.808 11.955 1.00 97.06 93 PRO A O 1
ATOM 728 N N . LEU A 1 94 ? -0.810 -8.332 12.425 1.00 96.56 94 LEU A N 1
ATOM 729 C CA . LEU A 1 94 ? -0.518 -7.140 13.236 1.00 96.56 94 LEU A CA 1
ATOM 730 C C . LEU A 1 94 ? 0.516 -7.410 14.346 1.00 96.56 94 LEU A C 1
ATOM 732 O O . LEU A 1 94 ? 1.361 -6.566 14.644 1.00 96.56 94 LEU A O 1
ATOM 736 N N . ALA A 1 95 ? 0.495 -8.609 14.934 1.00 95.81 95 ALA A N 1
ATOM 737 C CA . ALA A 1 95 ? 1.483 -9.029 15.927 1.00 95.81 95 ALA A CA 1
ATOM 738 C C . ALA A 1 95 ? 2.923 -9.029 15.375 1.00 95.81 95 ALA A C 1
ATOM 740 O O . ALA A 1 95 ? 3.857 -8.681 16.099 1.00 95.81 95 ALA A O 1
ATOM 741 N N . SER A 1 96 ? 3.114 -9.369 14.092 1.00 96.38 96 SER A N 1
ATOM 742 C CA . SER A 1 96 ? 4.422 -9.317 13.428 1.00 96.38 96 SE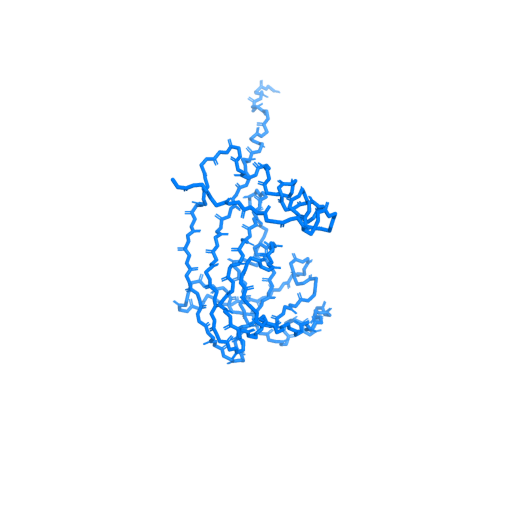R A CA 1
ATOM 743 C C . SER A 1 96 ? 4.929 -7.878 13.316 1.00 96.38 96 SER A C 1
ATOM 745 O O . SER A 1 96 ? 6.092 -7.614 13.621 1.00 96.38 96 SER A O 1
ATOM 747 N N . LEU A 1 97 ? 4.050 -6.940 12.958 1.00 97.06 97 LEU A N 1
ATOM 748 C CA . LEU A 1 97 ? 4.375 -5.516 12.837 1.00 97.06 97 LEU A CA 1
ATOM 749 C C . LEU A 1 97 ? 4.731 -4.902 14.193 1.00 97.06 97 LEU A C 1
ATOM 751 O O . LEU A 1 97 ? 5.786 -4.284 14.328 1.00 97.06 97 LEU A O 1
ATOM 755 N N . ARG A 1 98 ? 3.918 -5.164 15.224 1.00 95.94 98 ARG A N 1
ATOM 756 C CA . ARG A 1 98 ? 4.179 -4.703 16.598 1.00 95.94 98 ARG A CA 1
ATOM 757 C C . ARG A 1 98 ? 5.507 -5.224 17.139 1.00 95.94 98 ARG A C 1
ATOM 759 O O . ARG A 1 98 ? 6.306 -4.448 17.649 1.00 95.94 98 ARG A O 1
ATOM 766 N N . LYS A 1 99 ? 5.789 -6.520 16.962 1.00 96.38 99 LYS A N 1
ATOM 767 C CA . LYS A 1 99 ? 7.065 -7.126 17.377 1.00 96.38 99 LYS A CA 1
ATOM 768 C C . LYS A 1 99 ? 8.279 -6.458 16.716 1.00 96.38 99 LYS A C 1
ATOM 770 O O . LYS A 1 99 ? 9.359 -6.448 17.296 1.00 96.38 99 LYS A O 1
ATOM 775 N N . ASN A 1 100 ? 8.110 -5.915 15.511 1.00 96.12 100 ASN A N 1
ATOM 776 C CA . ASN A 1 100 ? 9.169 -5.252 14.753 1.00 96.12 100 ASN A CA 1
ATOM 777 C C . ASN A 1 100 ? 9.221 -3.723 14.950 1.00 96.12 100 ASN A C 1
ATOM 779 O O . ASN A 1 100 ? 10.060 -3.068 14.318 1.00 96.12 100 ASN A O 1
ATOM 783 N N . GLY A 1 101 ? 8.367 -3.162 15.818 1.00 96.31 101 GLY A N 1
ATOM 784 C CA . GLY A 1 101 ? 8.278 -1.719 16.066 1.00 96.31 101 GLY A CA 1
ATOM 785 C C . GLY A 1 101 ? 7.796 -0.935 14.844 1.00 96.31 101 GLY A C 1
ATOM 786 O O . GLY A 1 101 ? 8.324 0.135 14.544 1.00 96.31 101 GLY A O 1
ATOM 787 N N . CYS A 1 102 ? 6.879 -1.514 14.064 1.00 97.06 102 CYS A N 1
ATOM 788 C CA . CYS A 1 102 ? 6.266 -0.845 12.923 1.00 97.06 102 CYS A CA 1
ATOM 789 C C . CYS A 1 102 ? 5.027 -0.072 13.373 1.00 97.06 102 CYS A C 1
ATOM 791 O O . CYS A 1 102 ? 3.965 -0.664 13.570 1.00 97.06 102 CYS A O 1
ATOM 793 N N . GLU A 1 103 ? 5.168 1.244 13.502 1.00 95.75 103 GLU A N 1
ATOM 794 C CA . GLU A 1 103 ? 4.084 2.118 13.951 1.00 95.75 103 GLU A CA 1
ATOM 795 C C . GLU A 1 103 ? 3.056 2.386 12.838 1.00 95.75 103 GLU A C 1
ATOM 797 O O . GLU A 1 103 ? 3.453 2.627 11.691 1.00 95.75 103 GLU A O 1
ATOM 802 N N . PRO A 1 104 ? 1.747 2.351 13.144 1.00 96.88 104 PRO A N 1
ATOM 803 C CA . PRO A 1 104 ? 0.701 2.681 12.187 1.00 96.88 104 PRO A CA 1
ATOM 804 C C . PRO A 1 104 ? 0.631 4.194 11.940 1.00 96.88 104 PRO A C 1
ATOM 806 O O . PRO A 1 104 ? 0.701 5.000 12.864 1.00 96.88 104 PRO A O 1
ATOM 809 N N . ILE A 1 105 ? 0.437 4.571 10.682 1.00 96.19 105 ILE A N 1
ATOM 810 C CA . ILE A 1 105 ? 0.263 5.943 10.209 1.00 96.19 105 ILE A CA 1
ATOM 811 C C . ILE A 1 105 ? -1.068 5.985 9.462 1.00 96.19 105 ILE A C 1
ATOM 813 O O . ILE A 1 105 ? -1.171 5.465 8.351 1.00 96.19 105 ILE A O 1
ATOM 817 N N . ASP A 1 106 ? -2.090 6.558 10.092 1.00 95.81 106 ASP A N 1
ATOM 818 C CA . ASP A 1 106 ? -3.434 6.694 9.523 1.00 95.81 106 ASP A CA 1
ATOM 819 C C . ASP A 1 106 ? -3.499 7.919 8.603 1.00 95.81 106 ASP A C 1
ATOM 821 O O . ASP A 1 106 ? -3.093 9.017 8.990 1.00 95.81 106 ASP A O 1
ATOM 825 N N . VAL A 1 107 ? -3.977 7.724 7.376 1.00 93.94 107 VAL A N 1
ATOM 826 C CA . VAL A 1 107 ? -4.050 8.763 6.351 1.00 93.94 107 VAL A CA 1
ATOM 827 C C . VAL A 1 107 ? -5.436 8.772 5.712 1.00 93.94 107 VAL A C 1
ATOM 829 O O . VAL A 1 107 ? -5.899 7.770 5.160 1.00 93.94 107 VAL A O 1
ATOM 832 N N . GLN A 1 108 ? -6.069 9.946 5.730 1.00 94.69 108 GLN A N 1
ATOM 833 C CA . GLN A 1 108 ? -7.333 10.223 5.053 1.00 94.69 108 GLN A CA 1
ATOM 834 C C . GLN A 1 108 ? -7.072 10.877 3.687 1.00 94.69 108 GLN A C 1
ATOM 836 O O . GLN A 1 108 ? -6.484 11.953 3.602 1.00 94.69 108 GLN A O 1
ATOM 841 N N . MET A 1 109 ? -7.543 10.251 2.609 1.00 91.94 109 MET A N 1
ATOM 842 C CA . MET A 1 109 ? -7.362 10.720 1.230 1.00 91.94 109 MET A CA 1
ATOM 843 C C . MET A 1 109 ? -8.586 11.517 0.764 1.00 91.94 109 MET A C 1
ATOM 845 O O . MET A 1 109 ? -9.357 11.044 -0.069 1.00 91.94 109 MET A O 1
ATOM 849 N N . GLU A 1 110 ? -8.791 12.727 1.291 1.00 90.12 110 GLU A N 1
ATOM 850 C CA . GLU A 1 110 ? -10.006 13.530 1.035 1.00 90.12 110 GLU A CA 1
ATOM 851 C C . GLU A 1 110 ? -10.353 13.663 -0.456 1.00 90.12 110 GLU A C 1
ATOM 853 O O . GLU A 1 110 ? -11.484 13.398 -0.857 1.00 90.12 110 GLU A O 1
ATOM 858 N N . LYS A 1 111 ? -9.366 14.006 -1.292 1.00 89.25 111 LYS A N 1
ATOM 859 C CA . LYS A 1 111 ? -9.540 14.206 -2.743 1.00 89.25 111 LYS A CA 1
ATOM 860 C C . LYS A 1 111 ? -9.059 13.026 -3.596 1.00 89.25 111 LYS A C 1
ATOM 862 O O . LYS A 1 111 ? -9.172 13.077 -4.817 1.00 89.25 111 LYS A O 1
ATOM 867 N N . GLY A 1 112 ? -8.529 11.971 -2.974 1.00 87.69 112 GLY A N 1
ATOM 868 C CA . GLY A 1 112 ? -7.890 10.853 -3.675 1.00 87.69 112 GLY A CA 1
ATOM 869 C C . GLY A 1 112 ? -6.582 11.256 -4.371 1.00 87.69 112 GLY A C 1
ATOM 870 O O . GLY A 1 112 ? -5.896 12.178 -3.934 1.00 87.69 112 GLY A O 1
ATOM 871 N N . GLY A 1 113 ? -6.246 10.559 -5.459 1.00 81.81 113 GLY A N 1
ATOM 872 C CA . GLY A 1 113 ? -5.102 10.862 -6.325 1.00 81.81 113 GLY A CA 1
ATOM 873 C C . GLY A 1 113 ? -3.862 9.999 -6.074 1.00 81.81 113 GLY A C 1
ATOM 874 O O . GLY A 1 113 ? -3.902 9.000 -5.352 1.00 81.81 113 GLY A O 1
ATOM 875 N N . ILE A 1 114 ? -2.749 10.370 -6.717 1.00 74.81 114 ILE A N 1
ATOM 876 C CA . ILE A 1 114 ? -1.439 9.736 -6.511 1.00 74.81 114 ILE A CA 1
ATOM 877 C C . ILE A 1 114 ? -0.886 10.253 -5.185 1.00 74.81 114 ILE A C 1
ATOM 879 O O . ILE A 1 114 ? -0.396 11.377 -5.122 1.00 74.81 114 ILE A O 1
ATOM 883 N N . SER A 1 115 ? -0.984 9.458 -4.122 1.00 67.06 115 SER A N 1
ATOM 884 C CA . SER A 1 115 ? -0.558 9.909 -2.789 1.00 67.06 115 SER A CA 1
ATOM 885 C C . SER A 1 115 ? 0.695 9.213 -2.269 1.00 67.06 115 SER A C 1
ATOM 887 O O . SER A 1 115 ? 1.371 9.766 -1.404 1.00 67.06 115 SER A O 1
ATOM 889 N N . ALA A 1 116 ? 1.038 8.027 -2.785 1.00 74.25 116 ALA A N 1
ATOM 890 C CA . ALA A 1 116 ? 2.149 7.250 -2.247 1.00 74.25 116 ALA A CA 1
ATOM 891 C C . ALA A 1 116 ? 2.934 6.492 -3.330 1.00 74.25 116 ALA A C 1
ATOM 893 O O . ALA A 1 116 ? 2.373 5.698 -4.088 1.00 74.25 116 ALA A O 1
ATOM 894 N N . ILE A 1 117 ? 4.252 6.716 -3.345 1.00 89.56 117 ILE A N 1
ATOM 895 C CA . ILE A 1 117 ? 5.247 5.860 -4.003 1.00 89.56 117 ILE A CA 1
ATOM 896 C C . ILE A 1 117 ? 5.879 5.028 -2.887 1.00 89.56 117 ILE A C 1
ATOM 898 O O . ILE A 1 117 ? 6.570 5.570 -2.024 1.00 89.56 117 ILE A O 1
ATOM 902 N N . LEU A 1 118 ? 5.595 3.729 -2.859 1.00 91.75 118 LEU A N 1
ATOM 903 C CA . LEU A 1 118 ? 5.986 2.841 -1.767 1.00 91.75 118 LEU A CA 1
ATOM 904 C C . LEU A 1 118 ? 6.929 1.751 -2.252 1.00 91.75 118 LEU A C 1
ATOM 906 O O . LEU A 1 118 ? 6.835 1.263 -3.373 1.00 91.75 118 LEU A O 1
ATOM 910 N N . HIS A 1 119 ? 7.808 1.300 -1.366 1.00 92.19 119 HIS A N 1
ATOM 911 C CA . HIS A 1 119 ? 8.545 0.063 -1.595 1.00 92.19 119 HIS A CA 1
ATOM 912 C C . HIS A 1 119 ? 7.562 -1.122 -1.596 1.00 92.19 119 HIS A C 1
ATOM 914 O O . HIS A 1 119 ? 6.694 -1.195 -0.733 1.00 92.19 119 HIS A O 1
ATOM 920 N N . TYR A 1 120 ? 7.761 -2.113 -2.474 1.00 92.06 120 TYR A N 1
ATOM 921 C CA . TYR A 1 120 ? 6.991 -3.377 -2.519 1.00 92.06 120 TYR A CA 1
ATOM 922 C C . TYR A 1 120 ? 6.790 -4.100 -1.169 1.00 92.06 120 TYR A C 1
ATOM 924 O O . TYR A 1 120 ? 5.831 -4.849 -0.998 1.00 92.06 120 TYR A O 1
ATOM 932 N N . ARG A 1 121 ? 7.705 -3.902 -0.212 1.00 94.00 121 ARG A N 1
ATOM 933 C CA . ARG A 1 121 ? 7.650 -4.522 1.121 1.00 94.00 121 ARG A CA 1
ATOM 934 C C . ARG A 1 121 ? 6.920 -3.684 2.163 1.00 94.00 121 ARG A C 1
ATOM 936 O O . ARG A 1 121 ? 6.883 -4.048 3.335 1.00 94.00 121 ARG A O 1
ATOM 943 N N . HIS A 1 122 ? 6.421 -2.519 1.771 1.00 95.44 122 HIS A N 1
ATOM 944 C CA . HIS A 1 122 ? 5.715 -1.644 2.683 1.00 95.44 122 HIS A CA 1
ATOM 945 C C . HIS A 1 122 ? 4.343 -2.241 2.991 1.00 95.44 122 HIS A C 1
ATOM 947 O O . HIS A 1 122 ? 3.571 -2.522 2.077 1.00 95.44 122 HIS A O 1
ATOM 953 N N . ALA A 1 123 ? 4.066 -2.443 4.276 1.00 97.44 123 ALA A N 1
ATOM 954 C CA . ALA A 1 123 ? 2.792 -2.971 4.729 1.00 97.44 123 ALA A CA 1
ATOM 955 C C . ALA A 1 123 ? 1.748 -1.851 4.824 1.00 97.44 123 ALA A C 1
ATOM 957 O O . ALA A 1 123 ? 2.050 -0.751 5.303 1.00 97.44 123 ALA A O 1
ATOM 958 N N . PHE A 1 124 ? 0.527 -2.142 4.388 1.00 97.19 124 PHE A N 1
ATOM 959 C CA . PHE A 1 124 ? -0.592 -1.209 4.398 1.00 97.19 124 PHE A CA 1
ATOM 960 C C . PHE A 1 124 ? -1.920 -1.924 4.665 1.00 97.19 124 PHE A C 1
ATOM 962 O O . PHE A 1 124 ? -2.073 -3.108 4.385 1.00 97.19 124 PHE A O 1
ATOM 969 N N . GLU A 1 125 ? -2.892 -1.187 5.182 1.00 97.88 125 GLU A N 1
ATOM 970 C CA . GLU A 1 125 ? -4.272 -1.631 5.374 1.00 97.88 125 GLU A CA 1
ATOM 971 C C . GLU A 1 125 ? -5.217 -0.598 4.760 1.00 97.88 125 GLU A C 1
ATOM 973 O O . GLU A 1 125 ? -5.093 0.598 5.026 1.00 97.88 125 GLU A O 1
ATOM 978 N N . ILE A 1 126 ? -6.190 -1.053 3.972 1.00 97.19 126 ILE A N 1
ATOM 979 C CA . ILE A 1 126 ? -7.224 -0.189 3.396 1.00 97.19 126 ILE A CA 1
ATOM 980 C C . ILE A 1 126 ? -8.459 -0.272 4.294 1.00 97.19 126 ILE A C 1
ATOM 982 O O . ILE A 1 126 ? -9.224 -1.231 4.220 1.00 97.19 126 ILE A O 1
ATOM 986 N N . LYS A 1 127 ? -8.657 0.741 5.144 1.00 97.69 127 LYS A N 1
ATOM 987 C CA . LYS A 1 127 ? -9.799 0.816 6.069 1.00 97.69 127 LYS A CA 1
ATOM 988 C C . LYS A 1 127 ? -11.106 1.055 5.321 1.00 97.69 127 LYS A C 1
ATOM 990 O O . LYS A 1 127 ? -12.114 0.437 5.638 1.00 97.69 127 LYS A O 1
ATOM 995 N N . THR A 1 128 ? -11.093 1.958 4.345 1.00 97.62 128 THR A N 1
ATOM 996 C CA . THR A 1 128 ? -12.246 2.290 3.497 1.00 97.62 128 THR A CA 1
ATOM 997 C C . THR A 1 128 ? -11.773 2.737 2.115 1.00 97.62 128 THR A C 1
ATOM 999 O O . THR A 1 128 ? -10.665 3.258 1.966 1.00 97.62 128 THR A O 1
ATOM 1002 N N . GLY A 1 129 ? -12.624 2.572 1.101 1.00 96.00 129 GLY A N 1
ATOM 1003 C CA . GLY A 1 129 ? -12.327 2.993 -0.269 1.00 96.00 129 GLY A CA 1
ATOM 1004 C C . GLY A 1 129 ? -11.501 1.965 -1.039 1.00 96.00 129 GLY A C 1
ATOM 1005 O O . GLY A 1 129 ? -11.695 0.760 -0.880 1.00 96.00 129 GLY A O 1
ATOM 1006 N N . PHE A 1 130 ? -10.624 2.436 -1.927 1.00 96.50 130 PHE A N 1
ATOM 1007 C CA . PHE A 1 130 ? -9.849 1.569 -2.815 1.00 96.50 130 PHE A CA 1
ATOM 1008 C C . PHE A 1 130 ? -8.587 2.257 -3.344 1.00 96.50 130 PHE A C 1
ATOM 1010 O O . PHE A 1 130 ? -8.454 3.485 -3.324 1.00 96.50 130 PHE A O 1
ATOM 1017 N N . THR A 1 131 ? -7.678 1.453 -3.889 1.00 96.44 131 THR A N 1
ATOM 1018 C CA . THR A 1 131 ? -6.513 1.920 -4.640 1.00 96.44 131 THR A CA 1
ATOM 1019 C C . THR A 1 131 ? -6.356 1.163 -5.947 1.00 96.44 131 THR A C 1
ATOM 1021 O O . THR A 1 131 ? -6.643 -0.028 -6.011 1.00 96.44 131 THR A O 1
ATOM 1024 N N . SER A 1 132 ? -5.866 1.841 -6.980 1.00 95.88 132 SER A N 1
ATOM 1025 C CA . SER A 1 132 ? -5.210 1.192 -8.115 1.00 95.88 132 SER A CA 1
ATOM 1026 C C . SER A 1 132 ? -3.704 1.284 -7.916 1.00 95.88 132 SER A C 1
ATOM 1028 O O . SER A 1 132 ? -3.160 2.377 -7.760 1.00 95.88 132 SER A O 1
ATOM 1030 N N . ALA A 1 133 ? -3.048 0.133 -7.879 1.00 95.75 133 ALA A N 1
ATOM 1031 C CA . ALA A 1 133 ? -1.626 -0.007 -7.641 1.00 95.75 133 ALA A CA 1
ATOM 1032 C C . ALA A 1 133 ? -0.912 -0.394 -8.937 1.00 95.75 133 ALA A C 1
ATOM 1034 O O . ALA A 1 133 ? -1.292 -1.352 -9.617 1.00 95.75 133 ALA A O 1
ATOM 1035 N N . TYR A 1 134 ? 0.153 0.338 -9.238 1.00 94.69 134 TYR A N 1
ATOM 1036 C CA . TYR A 1 134 ? 0.999 0.132 -10.403 1.00 94.69 134 TYR A CA 1
ATOM 1037 C C . TYR A 1 134 ? 2.370 -0.326 -9.928 1.00 94.69 134 TYR A C 1
ATOM 1039 O O . TYR A 1 134 ? 3.035 0.390 -9.180 1.00 94.69 134 TYR A O 1
ATOM 1047 N N . GLY A 1 135 ? 2.776 -1.524 -10.338 1.00 93.81 135 GLY A N 1
ATOM 1048 C CA . GLY A 1 135 ? 4.088 -2.081 -10.034 1.00 93.81 135 GLY A CA 1
ATOM 1049 C C . GLY A 1 135 ? 5.120 -1.639 -11.061 1.00 93.81 135 GLY A C 1
ATOM 1050 O O . GLY A 1 135 ? 4.984 -1.9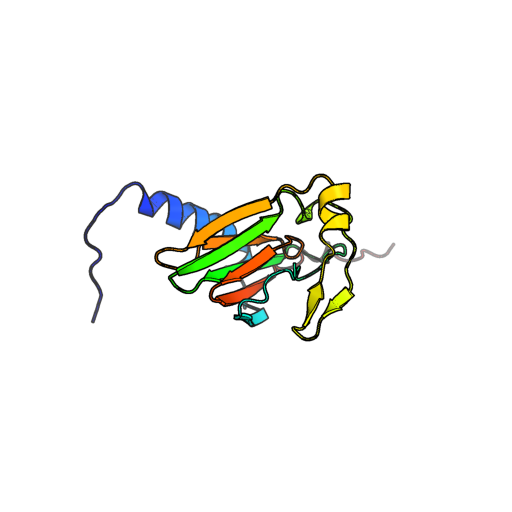53 -12.246 1.00 93.81 135 GLY A O 1
ATOM 1051 N N . LEU A 1 136 ? 6.133 -0.907 -10.606 1.00 92.75 136 LEU A N 1
ATOM 1052 C CA . LEU A 1 136 ? 7.243 -0.433 -11.417 1.00 92.75 136 LEU A CA 1
ATOM 1053 C C . LEU A 1 136 ? 8.516 -1.140 -10.968 1.00 92.75 136 LEU A C 1
ATOM 1055 O O . LEU A 1 136 ? 8.800 -1.265 -9.775 1.00 92.75 136 LEU A O 1
ATOM 1059 N N . GLU A 1 137 ? 9.305 -1.561 -11.940 1.00 91.25 137 GLU A N 1
ATOM 1060 C CA . GLU A 1 137 ? 10.621 -2.155 -11.717 1.00 91.25 137 GLU A CA 1
ATOM 1061 C C . GLU A 1 137 ? 11.648 -1.261 -12.392 1.00 91.25 137 GLU A C 1
ATOM 1063 O O . GLU A 1 137 ? 11.330 -0.672 -13.413 1.00 91.25 137 GLU A O 1
ATOM 1068 N N . SER A 1 138 ? 12.817 -1.065 -11.793 1.00 84.81 138 SER A N 1
ATOM 1069 C CA . SER A 1 138 ? 13.950 -0.400 -12.440 1.00 84.81 138 SER A CA 1
ATOM 1070 C C . SER A 1 138 ? 14.681 -1.440 -13.290 1.00 84.81 138 SER A C 1
ATOM 1072 O O . SER A 1 138 ? 14.645 -2.626 -12.929 1.00 84.81 138 SER A O 1
ATOM 1074 N N . PRO A 1 139 ? 15.381 -1.070 -14.378 1.00 71.62 139 PRO A N 1
ATOM 1075 C CA . PRO A 1 139 ? 16.225 -2.022 -15.072 1.00 71.62 139 PRO A CA 1
ATOM 1076 C C . PRO A 1 139 ? 17.239 -2.546 -14.065 1.00 71.62 139 PRO A C 1
ATOM 1078 O O . PRO A 1 139 ? 17.998 -1.777 -13.469 1.00 71.62 139 PRO A O 1
ATOM 1081 N N . THR A 1 140 ? 17.262 -3.859 -13.858 1.00 62.72 140 THR A N 1
ATOM 1082 C CA . THR A 1 140 ? 18.383 -4.484 -13.171 1.00 62.72 140 THR A CA 1
ATOM 1083 C C . THR A 1 140 ? 19.629 -4.038 -13.926 1.00 62.72 140 THR A C 1
ATOM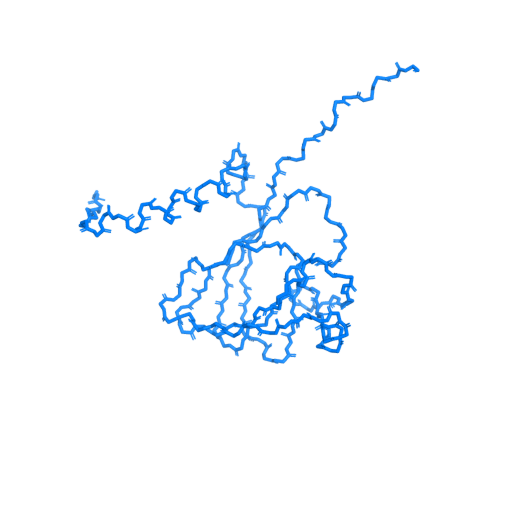 1085 O O . THR A 1 140 ? 19.750 -4.334 -15.115 1.00 62.72 140 THR A O 1
ATOM 1088 N N . ILE A 1 141 ? 20.550 -3.318 -13.275 1.00 54.50 141 ILE A N 1
ATOM 1089 C CA . ILE A 1 141 ? 21.915 -3.224 -13.788 1.00 54.50 141 ILE A CA 1
ATOM 1090 C C . ILE A 1 141 ? 22.419 -4.661 -13.709 1.00 54.50 141 ILE A C 1
ATOM 1092 O O . ILE A 1 141 ? 22.880 -5.114 -12.663 1.00 54.50 141 ILE A O 1
ATOM 1096 N N . SER A 1 142 ? 22.213 -5.425 -14.780 1.00 45.94 142 SER A N 1
ATOM 1097 C CA . SER A 1 142 ? 22.872 -6.700 -14.975 1.00 45.94 142 SER A CA 1
ATOM 1098 C C . SER A 1 142 ? 24.347 -6.385 -14.829 1.00 45.94 142 SER A C 1
ATOM 1100 O O . SER A 1 142 ? 24.898 -5.631 -15.637 1.00 45.94 142 SER A O 1
ATOM 1102 N N . GLY A 1 143 ? 24.941 -6.870 -13.738 1.00 42.25 143 GLY A N 1
ATOM 1103 C CA . GLY A 1 143 ? 26.367 -6.755 -13.510 1.00 42.25 143 GLY A CA 1
ATOM 1104 C C . GLY A 1 143 ? 27.092 -7.113 -14.797 1.00 42.25 143 GLY A C 1
ATOM 1105 O O . GLY A 1 143 ? 26.710 -8.057 -15.494 1.00 42.25 143 GLY A O 1
ATOM 1106 N N . ALA A 1 144 ? 28.082 -6.286 -15.123 1.00 38.81 144 ALA A N 1
ATOM 1107 C CA . ALA A 1 144 ? 29.037 -6.533 -16.181 1.00 38.81 144 ALA A CA 1
ATOM 1108 C C . ALA A 1 144 ? 29.379 -8.025 -16.241 1.00 38.81 144 ALA A C 1
ATOM 1110 O O . ALA A 1 144 ? 29.578 -8.667 -15.207 1.00 38.81 144 ALA A O 1
ATOM 1111 N N . GLY A 1 145 ? 29.371 -8.547 -17.467 1.00 34.22 145 GLY A N 1
ATOM 1112 C CA . GLY A 1 145 ? 29.428 -9.966 -17.752 1.00 34.22 145 GLY A CA 1
ATOM 1113 C C . GLY A 1 145 ? 30.479 -10.709 -16.943 1.00 34.22 145 GLY A C 1
ATOM 1114 O O . GLY A 1 145 ? 31.567 -10.208 -16.659 1.00 34.22 145 GLY A O 1
ATOM 1115 N N . THR A 1 146 ? 30.130 -11.948 -16.633 1.00 37.00 146 THR A N 1
ATOM 1116 C CA . THR A 1 146 ? 31.055 -13.026 -16.331 1.00 37.00 146 THR A CA 1
ATOM 1117 C C . THR A 1 146 ? 32.216 -12.965 -17.328 1.00 37.00 146 THR A C 1
ATOM 1119 O O . THR A 1 146 ? 32.102 -13.420 -18.463 1.00 37.00 146 THR A O 1
ATOM 1122 N N . ARG A 1 147 ? 33.333 -12.346 -16.935 1.00 34.22 147 ARG A N 1
ATOM 1123 C CA . ARG A 1 147 ? 34.619 -12.630 -17.558 1.00 34.22 147 ARG A CA 1
ATOM 1124 C C . ARG A 1 147 ? 35.121 -13.889 -16.888 1.00 34.22 147 ARG A C 1
ATOM 1126 O O . ARG A 1 147 ? 35.571 -13.864 -15.749 1.00 34.22 147 ARG A O 1
ATOM 1133 N N . SER A 1 148 ? 34.956 -14.983 -17.611 1.00 30.44 148 SER A N 1
ATOM 1134 C CA . SER A 1 148 ? 35.746 -16.190 -17.464 1.00 30.44 148 SER A CA 1
ATOM 1135 C C . SER A 1 148 ? 37.228 -15.810 -17.417 1.00 30.44 148 SER A C 1
ATOM 1137 O O . SER A 1 148 ? 37.721 -15.194 -18.365 1.00 30.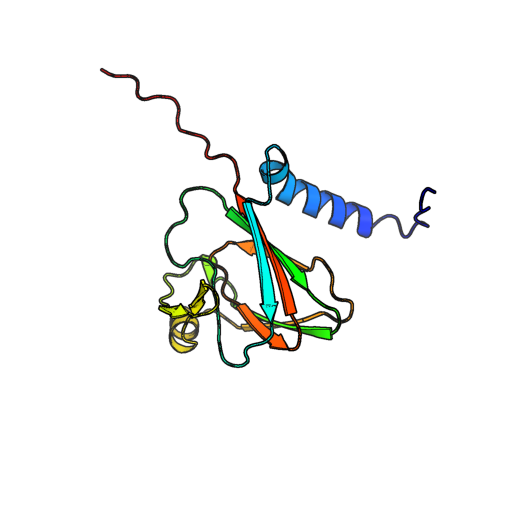44 148 SER A O 1
ATOM 1139 N N . LEU A 1 149 ? 37.886 -16.115 -16.301 1.00 36.06 149 LEU A N 1
ATOM 1140 C CA . LEU A 1 149 ? 39.124 -16.895 -16.162 1.00 36.06 149 LEU A CA 1
ATOM 1141 C C . LEU A 1 149 ? 39.470 -16.982 -14.671 1.00 36.06 149 LEU A C 1
ATOM 1143 O O . LEU A 1 149 ? 39.568 -15.914 -14.029 1.00 36.06 149 LEU A O 1
#

pLDDT: mean 83.75, std 19.8, range [20.17, 98.38]

Sequence (149 aa):
MMYVLEPKGVEYSNLEQRIQSILRPYLLHPNPQVCRSFGSDPSHIFAFSLGPTHGDRVVVHMWGAGSRVVFYGSSHKKPLKGVLAANGLLEVPLASLRKNGCEPIDVQMEKGGISAILHYRHAFEIKTGFTSAYGLESPTISGAGTRSL

Foldseek 3Di:
DDDDDDDPDDPVVVVVVVVCVVCVLLVVDDDDPDKDKDFADPPWKWFQDLDDDQAFKKKWKFFDAFWKKKWWPPQLVDNFDFDQDPSRTTTTHPVRSVVRVGDIDIDTRHHTGRDDTGGRRIMMGTNGGMIIMTMTGGPRPPPDDPPDD

Radius of gyration: 17.65 Å; chains: 1; bounding box: 52×46×44 Å

Organism: NCBI:txid1209917

Secondary structure (DSSP, 8-state):
-PPP----TTHHHHHHHHHHHHHHHHHTSS--SEEEEEE--TT--EES-SSPPSS-EEEEEEEPTTEEEEEETTGGGS----EE-TTSSEE--HHHHHHTT--EEEEEETT-EEEEEEETT--EEEEESEEEEEEEEPPP---S-----